Protein AF-A0A7X1P8T2-F1 (afdb_monomer_lite)

Secondary structure (DSSP, 8-state):
---------------------PPPP--------------------------------------------HHHHHHHHHH-TTS-HHHHHHHHHHHHHHHHHHHHHHTT-S---HHHHHHHHHHHHHHHHHHHTTT-HHHHHHHHHHHHHHHHHHTSHHHHHHHHT--

pLDDT: mean 70.3, std 20.18, range [38.72, 93.88]

Structure (mmCIF, N/CA/C/O backbone):
data_AF-A0A7X1P8T2-F1
#
_entry.id   AF-A0A7X1P8T2-F1
#
loop_
_atom_site.group_PDB
_atom_site.id
_atom_site.type_symbol
_atom_site.label_atom_id
_atom_site.label_alt_id
_atom_site.label_comp_id
_atom_site.label_asym_id
_atom_site.label_entity_id
_atom_site.label_seq_id
_atom_site.pdbx_PDB_ins_code
_atom_site.Cartn_x
_atom_site.Cartn_y
_atom_site.Cartn_z
_atom_site.occupancy
_atom_site.B_iso_or_equiv
_atom_site.auth_seq_id
_atom_site.auth_comp_id
_atom_site.auth_asym_id
_atom_site.auth_atom_id
_atom_site.pdbx_PDB_model_num
ATOM 1 N N . MET A 1 1 ? 40.266 60.695 23.985 1.00 43.91 1 MET A N 1
ATOM 2 C CA . MET A 1 1 ? 39.913 60.552 25.421 1.00 43.91 1 MET A CA 1
ATOM 3 C C . MET A 1 1 ? 38.408 60.784 25.542 1.00 43.91 1 MET A C 1
ATOM 5 O O . MET A 1 1 ? 37.928 61.641 24.822 1.00 43.91 1 MET A O 1
ATOM 9 N N . ALA A 1 2 ? 37.608 60.065 26.331 1.00 44.41 2 ALA A N 1
ATOM 10 C CA . ALA A 1 2 ? 37.895 58.975 27.268 1.00 44.41 2 ALA A CA 1
ATOM 11 C C . ALA A 1 2 ? 36.720 57.971 27.300 1.00 44.41 2 ALA A C 1
ATOM 13 O O . ALA A 1 2 ? 35.580 58.354 27.057 1.00 44.41 2 ALA A O 1
ATOM 14 N N . ARG A 1 3 ? 36.981 56.705 27.655 1.00 42.84 3 ARG A N 1
ATOM 15 C CA . ARG A 1 3 ? 35.943 55.751 28.083 1.00 42.84 3 ARG A CA 1
ATOM 16 C C . ARG A 1 3 ? 36.104 55.513 29.589 1.00 42.84 3 ARG A C 1
ATOM 18 O O . ARG A 1 3 ? 37.109 54.946 30.003 1.00 42.84 3 ARG A O 1
ATOM 25 N N . ARG A 1 4 ? 35.131 55.952 30.391 1.00 42.00 4 ARG A N 1
ATOM 26 C CA . ARG A 1 4 ? 34.869 55.465 31.760 1.00 42.00 4 ARG A CA 1
ATOM 27 C C . ARG A 1 4 ? 33.568 54.655 31.652 1.00 42.00 4 ARG A C 1
ATOM 29 O O . ARG A 1 4 ? 32.606 55.177 31.108 1.00 42.00 4 ARG A O 1
ATOM 36 N N . ALA A 1 5 ? 33.566 53.338 31.838 1.00 49.09 5 ALA A N 1
ATOM 37 C CA . ALA A 1 5 ? 33.773 52.596 33.085 1.00 49.09 5 ALA A CA 1
ATOM 38 C C . ALA A 1 5 ? 32.573 52.704 34.038 1.00 49.09 5 ALA A C 1
ATOM 40 O O . ALA A 1 5 ? 32.421 53.724 34.699 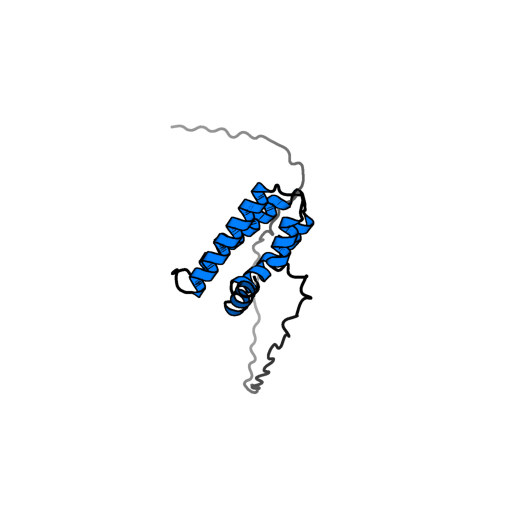1.00 49.09 5 ALA A O 1
ATOM 41 N N . THR A 1 6 ? 31.822 51.605 34.162 1.00 44.62 6 THR A N 1
ATOM 42 C CA . THR A 1 6 ? 31.216 51.137 35.420 1.00 44.62 6 THR A CA 1
ATOM 43 C C . THR A 1 6 ? 30.960 49.6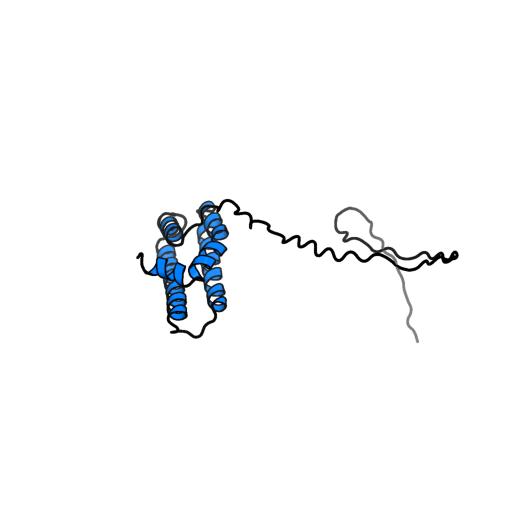30 35.339 1.00 44.62 6 THR A C 1
ATOM 45 O O . THR A 1 6 ? 30.472 49.108 34.341 1.00 44.62 6 THR A O 1
ATOM 48 N N . ASN A 1 7 ? 31.332 48.943 36.413 1.00 45.03 7 ASN A N 1
ATOM 49 C CA . ASN A 1 7 ? 30.998 47.561 36.741 1.00 45.03 7 ASN A CA 1
ATOM 50 C C . ASN A 1 7 ? 29.899 47.640 37.807 1.00 45.03 7 ASN A C 1
ATOM 52 O O . ASN A 1 7 ? 30.063 48.428 38.735 1.00 45.03 7 ASN A O 1
ATOM 56 N N . GLU A 1 8 ? 28.825 46.855 37.707 1.00 38.72 8 GLU A N 1
ATOM 57 C CA . GLU A 1 8 ? 27.910 46.668 38.837 1.00 38.72 8 GLU A CA 1
ATOM 58 C C . GLU A 1 8 ? 27.289 45.265 38.838 1.00 38.72 8 GLU A C 1
ATOM 60 O O . GLU A 1 8 ? 26.765 44.783 37.831 1.00 38.72 8 GLU A O 1
ATOM 65 N N . LYS A 1 9 ? 27.342 44.608 39.999 1.00 42.12 9 LYS A N 1
ATOM 66 C CA . LYS A 1 9 ? 26.796 43.264 40.229 1.00 42.12 9 LYS A CA 1
ATOM 67 C C . LYS A 1 9 ? 25.279 43.291 40.426 1.00 42.12 9 LYS A C 1
ATOM 69 O O . LYS A 1 9 ? 24.793 43.983 41.315 1.00 42.12 9 LYS A O 1
ATOM 74 N N . ARG A 1 10 ? 24.573 42.346 39.799 1.00 42.88 10 ARG A N 1
ATOM 75 C CA . ARG A 1 10 ? 23.487 41.558 40.430 1.00 42.88 10 ARG A CA 1
ATOM 76 C C . ARG A 1 10 ? 23.627 40.113 39.925 1.00 42.88 10 ARG A C 1
ATOM 78 O O . ARG A 1 10 ? 23.929 39.918 38.759 1.00 42.88 10 ARG A O 1
ATOM 85 N N . GLY A 1 11 ? 23.508 39.058 40.726 1.00 41.03 11 GLY A N 1
ATOM 86 C CA . GLY A 1 11 ? 22.845 38.960 42.026 1.00 41.03 11 GLY A CA 1
ATOM 87 C C . GLY A 1 11 ? 21.508 38.242 41.849 1.00 41.03 11 GLY A C 1
ATOM 88 O O . GLY A 1 11 ? 20.469 38.888 41.854 1.00 41.03 11 GLY A O 1
ATOM 89 N N . GLY A 1 12 ? 21.553 36.923 41.638 1.00 39.22 12 GLY A N 1
ATOM 90 C CA . GLY A 1 12 ? 20.388 36.063 41.411 1.00 39.22 12 GLY A CA 1
ATOM 91 C C . GLY A 1 12 ? 20.698 34.637 41.868 1.00 39.22 12 GLY A C 1
ATOM 92 O O . GLY A 1 12 ? 21.794 34.135 41.617 1.00 39.22 12 GLY A O 1
ATOM 93 N N . ALA A 1 13 ? 19.784 34.033 42.626 1.00 41.34 13 ALA A N 1
ATOM 94 C CA . ALA A 1 13 ? 20.064 32.836 43.416 1.00 41.34 13 ALA A CA 1
ATOM 95 C C . ALA A 1 13 ? 20.087 31.535 42.594 1.00 41.34 13 ALA A C 1
ATOM 97 O O . ALA A 1 13 ? 19.369 31.379 41.610 1.00 41.34 13 ALA A O 1
ATOM 98 N N . ARG A 1 14 ? 20.877 30.566 43.070 1.00 45.31 14 ARG A N 1
ATOM 99 C CA . ARG A 1 14 ? 20.819 29.167 42.635 1.00 45.31 14 ARG A CA 1
ATOM 100 C C . ARG A 1 14 ? 19.751 28.424 43.439 1.00 45.31 14 ARG A C 1
ATOM 102 O O . ARG A 1 14 ? 19.940 28.230 44.636 1.00 45.31 14 ARG A O 1
ATOM 109 N N . LEU A 1 15 ? 18.711 27.929 42.774 1.00 43.94 15 LEU A N 1
ATOM 110 C CA . LEU A 1 15 ? 17.942 26.770 43.230 1.00 43.94 15 LEU A CA 1
ATOM 111 C C . LEU A 1 15 ? 17.798 25.770 42.077 1.00 43.94 15 LEU A C 1
ATOM 113 O O . LEU A 1 15 ? 17.395 26.156 40.988 1.00 43.94 15 LEU A O 1
ATOM 117 N N . GLY A 1 16 ? 18.091 24.506 42.392 1.00 40.06 16 GLY A N 1
ATOM 118 C CA . GLY A 1 16 ? 17.472 23.293 41.841 1.00 40.06 16 GLY A CA 1
ATOM 119 C C . GLY A 1 16 ? 17.856 22.884 40.406 1.00 40.06 16 GLY A C 1
ATOM 120 O O . GLY A 1 16 ? 17.558 23.610 39.475 1.00 40.06 16 GLY A O 1
ATOM 121 N N . VAL A 1 17 ? 18.583 21.782 40.142 1.00 43.97 17 VAL A N 1
ATOM 122 C CA . VAL A 1 17 ? 18.172 20.358 40.316 1.00 43.97 17 VAL A CA 1
ATOM 123 C C . VAL A 1 17 ? 16.994 20.032 39.378 1.00 43.97 17 VAL A C 1
ATOM 125 O O . VAL A 1 17 ? 15.915 20.552 39.618 1.00 43.97 17 VAL A O 1
ATOM 128 N N . LEU A 1 18 ? 17.057 19.202 38.322 1.00 46.75 18 LEU A N 1
ATOM 129 C CA . LEU A 1 18 ? 18.102 18.431 37.592 1.00 46.75 18 LEU A CA 1
ATOM 130 C C . LEU A 1 18 ? 17.707 18.478 36.067 1.00 46.75 18 LEU A C 1
ATOM 132 O O . LEU A 1 18 ? 16.886 19.315 35.714 1.00 46.75 18 LEU A O 1
ATOM 136 N N . LEU A 1 19 ? 18.164 17.691 35.073 1.00 48.31 19 LEU A N 1
ATOM 137 C CA . LEU A 1 19 ? 19.132 16.582 34.964 1.00 48.31 19 LEU A CA 1
ATOM 138 C C . LEU A 1 19 ? 19.717 16.536 33.525 1.00 48.31 19 LEU A C 1
ATOM 140 O O . LEU A 1 19 ? 19.153 15.891 32.649 1.00 48.31 19 LEU A O 1
ATOM 144 N N . PHE A 1 20 ? 20.845 17.205 33.255 1.00 49.94 20 PHE A N 1
ATOM 145 C CA . PHE A 1 20 ? 21.555 17.110 31.964 1.00 49.94 20 PHE A CA 1
ATOM 146 C C . PHE A 1 20 ? 23.070 17.152 32.190 1.00 49.94 20 PHE A C 1
ATOM 148 O O . PHE A 1 20 ? 23.659 18.219 32.354 1.00 49.94 20 PHE A O 1
ATOM 155 N N . ALA A 1 21 ? 23.698 15.977 32.221 1.00 44.88 21 ALA A N 1
ATOM 156 C CA . ALA A 1 21 ? 25.146 15.828 32.327 1.00 44.88 21 ALA A CA 1
ATOM 157 C C . ALA A 1 21 ? 25.606 14.648 31.461 1.00 44.88 21 ALA A C 1
ATOM 159 O O . ALA A 1 21 ? 25.739 13.519 31.929 1.00 44.88 21 ALA A O 1
ATOM 160 N N . TRP A 1 22 ? 25.847 14.933 30.180 1.00 55.22 22 TRP A N 1
ATOM 161 C CA . TRP A 1 22 ? 26.776 14.127 29.390 1.00 55.22 22 TRP A CA 1
ATOM 162 C C . TRP A 1 22 ? 28.149 14.155 30.083 1.00 55.22 22 TRP A C 1
ATOM 164 O O . TRP A 1 22 ? 28.542 15.178 30.646 1.00 55.22 22 TRP A O 1
ATOM 174 N N . LEU A 1 23 ? 28.833 13.012 30.095 1.00 53.72 23 LEU A N 1
ATOM 175 C CA . LEU A 1 23 ? 29.975 12.738 30.969 1.00 53.72 23 LEU A CA 1
ATOM 176 C C . LEU A 1 23 ? 31.137 13.730 30.745 1.00 53.72 23 LEU A C 1
ATOM 178 O O . LEU A 1 23 ? 31.651 13.846 29.634 1.00 53.72 23 LEU A O 1
ATOM 182 N N . LEU A 1 24 ? 31.549 14.445 31.801 1.00 45.47 24 LEU A N 1
ATOM 183 C CA . LEU A 1 24 ? 32.619 15.447 31.723 1.00 45.47 24 LEU A CA 1
ATOM 184 C C . LEU A 1 24 ? 34.016 14.817 31.629 1.00 45.47 24 LEU A C 1
ATOM 186 O O . LEU A 1 24 ? 34.318 13.822 32.286 1.00 45.47 24 LEU A O 1
ATOM 190 N N . ALA A 1 25 ? 34.895 15.496 30.891 1.00 51.38 25 ALA A N 1
ATOM 191 C CA . ALA A 1 25 ? 36.338 15.307 30.964 1.00 51.38 25 ALA A CA 1
ATOM 192 C C . ALA A 1 25 ? 36.941 15.975 32.217 1.00 51.38 25 ALA A C 1
ATOM 194 O O . ALA A 1 25 ? 36.479 17.036 32.639 1.00 51.38 25 ALA A O 1
ATOM 195 N N . THR A 1 26 ? 38.045 15.414 32.724 1.00 52.19 26 THR A N 1
ATOM 196 C CA . THR A 1 26 ? 38.913 16.030 33.746 1.00 52.19 26 THR A CA 1
ATOM 197 C C . THR A 1 26 ? 40.382 15.882 33.327 1.00 52.19 26 THR A C 1
ATOM 199 O O . THR A 1 26 ? 40.808 14.754 33.078 1.00 52.19 26 THR A O 1
ATOM 202 N N . PRO A 1 27 ? 41.172 16.970 33.242 1.00 53.34 27 PRO A N 1
ATOM 203 C CA . PRO A 1 27 ? 42.588 16.903 32.881 1.00 53.34 27 PRO A CA 1
ATOM 204 C C . PRO A 1 27 ? 43.568 16.941 34.076 1.00 53.34 27 PRO A C 1
ATOM 206 O O . PRO A 1 27 ? 43.294 17.550 35.105 1.00 53.34 27 PRO A O 1
ATOM 209 N N . ALA A 1 28 ? 44.767 16.405 33.810 1.00 43.97 28 ALA A N 1
ATOM 210 C CA . ALA A 1 28 ? 46.084 16.746 34.375 1.00 43.97 28 ALA A CA 1
ATOM 211 C C . ALA A 1 28 ? 46.447 16.404 35.843 1.00 43.97 28 ALA A C 1
ATOM 213 O O . ALA A 1 28 ? 46.079 17.105 36.780 1.00 43.97 28 ALA A O 1
ATOM 214 N N . ALA A 1 29 ? 47.392 15.463 35.989 1.00 39.06 29 ALA A N 1
ATOM 215 C CA . ALA A 1 29 ? 48.590 15.605 36.832 1.00 39.06 29 ALA A CA 1
ATOM 216 C C . ALA A 1 29 ? 49.692 14.653 36.313 1.00 39.06 29 ALA A C 1
ATOM 218 O O . ALA A 1 29 ? 49.400 13.506 35.987 1.00 39.06 29 ALA A O 1
ATOM 219 N N . ALA A 1 30 ? 50.938 15.123 36.202 1.00 49.78 30 ALA A N 1
ATOM 220 C CA . ALA A 1 30 ? 52.062 14.346 35.666 1.00 49.78 30 ALA A CA 1
ATOM 221 C C . ALA A 1 30 ? 52.977 13.812 36.782 1.00 49.78 30 ALA A C 1
ATOM 223 O O . ALA A 1 30 ? 53.271 14.547 37.723 1.00 49.78 30 ALA A O 1
ATOM 224 N N . ALA A 1 31 ? 53.466 12.574 36.635 1.00 41.34 31 ALA A N 1
ATOM 225 C CA . ALA A 1 31 ? 54.586 12.025 37.404 1.00 41.34 31 ALA A CA 1
ATOM 226 C C . ALA A 1 31 ? 55.216 10.803 36.695 1.00 41.34 31 ALA A C 1
ATOM 228 O O . ALA A 1 31 ? 54.779 9.669 36.867 1.00 41.34 31 ALA A O 1
ATOM 229 N N . GLU A 1 32 ? 56.272 11.048 35.925 1.00 44.53 32 GLU A N 1
ATOM 230 C CA . GLU A 1 32 ? 57.384 10.103 35.713 1.00 44.53 32 GLU A CA 1
ATOM 231 C C . GLU A 1 32 ? 58.501 10.474 36.725 1.00 44.53 32 GLU A C 1
ATOM 233 O O . GLU A 1 32 ? 58.478 11.624 37.183 1.00 44.53 32 GLU A O 1
ATOM 238 N N . PRO A 1 33 ? 59.479 9.605 37.097 1.00 51.53 33 PRO A N 1
ATOM 239 C CA . PRO A 1 33 ? 60.088 8.591 36.220 1.00 51.53 33 PRO A CA 1
ATOM 240 C C . PRO A 1 33 ? 60.564 7.262 36.869 1.00 51.53 33 PRO A C 1
ATOM 242 O O . PRO A 1 33 ? 60.533 7.065 38.080 1.00 51.53 33 PRO A O 1
ATOM 245 N N . THR A 1 34 ? 61.202 6.435 36.027 1.00 41.41 34 THR A N 1
ATOM 246 C CA . THR A 1 34 ? 62.213 5.399 36.362 1.00 41.41 34 THR A CA 1
ATOM 247 C C . THR A 1 34 ? 61.709 4.010 36.774 1.00 41.41 34 THR A C 1
ATOM 249 O O . THR A 1 34 ? 61.424 3.762 37.939 1.00 41.41 34 THR A O 1
ATOM 252 N N . ALA A 1 35 ? 61.782 3.050 35.842 1.00 45.03 35 ALA A N 1
ATOM 253 C CA . ALA A 1 35 ? 62.771 1.958 35.903 1.00 45.03 35 ALA A CA 1
ATOM 254 C C . ALA A 1 35 ? 62.629 0.996 34.705 1.00 45.03 35 ALA A C 1
ATOM 256 O O . ALA A 1 35 ? 61.684 0.218 34.628 1.00 45.03 35 ALA A O 1
ATOM 257 N N . MET A 1 36 ? 63.622 0.983 33.811 1.00 50.91 36 MET A N 1
ATOM 258 C CA . MET A 1 36 ? 63.967 -0.240 33.073 1.00 50.91 36 MET A CA 1
ATOM 259 C C . MET A 1 36 ? 64.955 -1.035 33.939 1.00 50.91 36 MET A C 1
ATOM 261 O O . MET A 1 36 ? 65.778 -0.432 34.630 1.00 50.91 36 MET A O 1
ATOM 265 N N . PRO A 1 37 ? 64.922 -2.372 33.880 1.00 50.34 37 PRO A N 1
ATOM 266 C CA . PRO A 1 37 ? 65.948 -3.007 33.058 1.00 50.34 37 PRO A CA 1
ATOM 267 C C . PRO A 1 37 ? 65.385 -4.053 32.090 1.00 50.34 37 PRO A C 1
ATOM 269 O O . PRO A 1 37 ? 64.313 -4.620 32.279 1.00 50.34 37 PRO A O 1
ATOM 272 N N . ALA A 1 38 ? 66.136 -4.288 31.017 1.00 50.97 38 ALA A N 1
ATOM 273 C CA . ALA A 1 38 ? 65.786 -5.239 29.974 1.00 50.97 38 ALA A CA 1
ATOM 274 C C . ALA A 1 38 ? 66.067 -6.691 30.385 1.00 50.97 38 ALA A C 1
ATOM 276 O O . ALA A 1 38 ? 67.086 -6.952 31.016 1.00 50.97 38 ALA A O 1
ATOM 277 N N . THR A 1 39 ? 65.258 -7.617 29.864 1.00 42.47 39 THR A N 1
ATOM 278 C CA . THR A 1 39 ? 65.689 -8.977 29.501 1.00 42.47 39 THR A CA 1
ATOM 279 C C . THR A 1 39 ? 64.893 -9.424 28.275 1.00 42.47 39 THR A C 1
ATOM 281 O O . THR A 1 39 ? 63.690 -9.653 28.364 1.00 42.47 39 THR A O 1
ATOM 284 N N . LYS A 1 40 ? 65.566 -9.570 27.127 1.00 49.72 40 LYS A N 1
ATOM 285 C CA . LYS A 1 40 ? 65.129 -10.516 26.088 1.00 49.72 40 LYS A CA 1
ATOM 286 C C . LYS A 1 40 ? 65.609 -11.909 26.506 1.00 49.72 40 LYS A C 1
ATOM 288 O O . LYS A 1 40 ? 66.702 -12.019 27.061 1.00 49.72 40 LYS A O 1
ATOM 293 N N . PRO A 1 41 ? 64.864 -12.961 26.160 1.00 49.50 41 PRO A N 1
ATOM 294 C CA . PRO A 1 41 ? 65.485 -13.926 25.264 1.00 49.50 41 PRO A CA 1
ATOM 295 C C . PRO A 1 41 ? 64.612 -14.240 24.048 1.00 49.50 41 PRO A C 1
ATOM 297 O O . PRO A 1 41 ? 63.475 -13.794 23.918 1.00 49.50 41 PRO A O 1
ATOM 300 N N . ASP A 1 42 ? 65.241 -14.949 23.124 1.00 45.22 42 ASP A N 1
ATOM 301 C CA . ASP A 1 42 ? 64.827 -15.146 21.745 1.00 45.22 42 ASP A CA 1
ATOM 302 C C . ASP A 1 42 ? 64.053 -16.468 21.568 1.00 45.22 42 ASP A C 1
ATOM 304 O O . ASP A 1 42 ? 64.465 -17.487 22.115 1.00 45.22 42 ASP A O 1
ATOM 308 N N . VAL A 1 43 ? 63.024 -16.432 20.710 1.00 49.53 43 VAL A N 1
ATOM 309 C CA . VAL A 1 43 ? 62.625 -17.516 19.782 1.00 49.53 43 VAL A CA 1
ATOM 310 C C . VAL A 1 43 ? 61.972 -18.820 20.314 1.00 49.53 43 VAL A C 1
ATOM 312 O O . VAL A 1 43 ? 62.270 -19.331 21.385 1.00 49.53 43 VAL A O 1
ATOM 315 N N . LEU A 1 44 ? 61.094 -19.372 19.448 1.00 46.91 44 LEU A N 1
ATOM 316 C CA . LEU A 1 44 ? 60.234 -20.572 19.573 1.00 46.91 44 LEU A CA 1
ATOM 317 C C . LEU A 1 44 ? 59.050 -20.388 20.555 1.00 46.91 44 LEU A C 1
ATOM 319 O O . LEU A 1 44 ? 59.241 -20.104 21.726 1.00 46.91 44 LEU A O 1
ATOM 323 N N . VAL A 1 45 ? 57.779 -20.536 20.163 1.00 49.62 45 VAL A N 1
ATOM 324 C CA . VAL A 1 45 ? 57.176 -21.272 19.032 1.00 49.62 45 VAL A CA 1
ATOM 325 C C . VAL A 1 45 ? 56.062 -20.430 18.388 1.00 49.62 45 VAL A C 1
ATOM 327 O O . VAL A 1 45 ? 55.328 -19.746 19.094 1.00 49.62 45 VAL A O 1
ATOM 330 N N . VAL A 1 46 ? 55.887 -20.531 17.065 1.00 53.41 46 VAL A N 1
ATOM 331 C CA . VAL A 1 46 ? 54.625 -20.172 16.389 1.00 53.41 46 VAL A CA 1
ATOM 332 C C . VAL A 1 46 ? 53.868 -21.467 16.096 1.00 53.41 46 VAL A C 1
ATOM 334 O O . VAL A 1 46 ? 54.275 -22.197 15.191 1.00 53.41 46 VAL A O 1
ATOM 337 N N . PRO A 1 47 ? 52.786 -21.785 16.823 1.00 49.50 47 PRO A N 1
ATOM 338 C CA . PRO A 1 47 ? 51.790 -22.716 16.329 1.00 49.50 47 PRO A CA 1
ATOM 339 C C . PRO A 1 47 ? 50.976 -22.000 15.243 1.00 49.50 47 PRO A C 1
ATOM 341 O O . PRO A 1 47 ? 50.251 -21.048 15.534 1.00 49.50 47 PRO A O 1
ATOM 344 N N . ASP A 1 48 ? 51.087 -22.456 13.991 1.00 51.28 48 ASP A N 1
ATOM 345 C CA . ASP A 1 48 ? 49.968 -22.328 13.051 1.00 51.28 48 ASP A CA 1
ATOM 346 C C . ASP A 1 48 ? 48.854 -23.199 13.637 1.00 51.28 48 ASP A C 1
ATOM 348 O O . ASP A 1 48 ? 48.838 -24.416 13.465 1.00 51.28 48 ASP A O 1
ATOM 352 N N . GLU A 1 49 ? 47.966 -22.576 14.407 1.00 46.00 49 GLU A N 1
ATOM 353 C CA . GLU A 1 49 ? 46.625 -23.102 14.574 1.00 46.00 49 GLU A CA 1
ATOM 354 C C . GLU A 1 49 ? 45.673 -22.147 13.867 1.00 46.00 49 GLU A C 1
ATOM 356 O O . GLU A 1 49 ? 45.129 -21.200 14.440 1.00 46.00 49 GLU A O 1
ATOM 361 N N . ARG A 1 50 ? 45.444 -22.435 12.583 1.00 53.31 50 ARG A N 1
ATOM 362 C CA . ARG A 1 50 ? 44.186 -22.103 11.910 1.00 53.31 50 ARG A CA 1
ATOM 363 C C . ARG A 1 50 ? 43.044 -22.840 12.604 1.00 53.31 50 ARG A C 1
ATOM 365 O O . ARG A 1 50 ? 42.453 -23.763 12.043 1.00 53.31 50 ARG A O 1
ATOM 372 N N . SER A 1 51 ? 42.722 -22.414 13.822 1.00 46.81 51 SER A N 1
ATOM 373 C CA . SER A 1 51 ? 41.488 -22.781 14.496 1.00 46.81 51 SER A CA 1
ATOM 374 C C . SER A 1 51 ? 40.372 -22.053 13.758 1.00 46.81 51 SER A C 1
ATOM 376 O O . SER A 1 51 ? 39.981 -20.929 14.076 1.00 46.81 51 SER A O 1
ATOM 378 N N . SER A 1 52 ? 39.943 -22.688 12.668 1.00 53.44 52 SER A N 1
ATOM 379 C CA . SER A 1 52 ? 38.804 -22.300 11.856 1.00 53.44 52 SER A CA 1
ATOM 380 C C . SER A 1 52 ? 37.547 -22.505 12.689 1.00 53.44 52 SER A C 1
ATOM 382 O O . SER A 1 52 ? 36.800 -23.462 12.488 1.00 53.44 52 SER A O 1
ATOM 384 N N . ILE A 1 53 ? 37.308 -21.594 13.635 1.00 47.91 53 ILE A N 1
ATOM 385 C CA . ILE A 1 53 ? 35.998 -21.427 14.254 1.00 47.91 53 ILE A CA 1
ATOM 386 C C . ILE A 1 53 ? 35.130 -20.709 13.224 1.00 47.91 53 ILE A C 1
ATOM 388 O O . ILE A 1 53 ? 34.827 -19.519 13.320 1.00 47.91 53 ILE A O 1
ATOM 392 N N . GLU A 1 54 ? 34.776 -21.478 12.196 1.00 52.56 54 GLU A N 1
ATOM 393 C CA . GLU A 1 54 ? 33.626 -21.237 11.350 1.00 52.56 54 GLU A CA 1
ATOM 394 C C . GLU A 1 54 ? 32.460 -20.935 12.287 1.00 52.56 54 GLU A C 1
ATOM 396 O O . GLU A 1 54 ? 31.978 -21.811 13.008 1.00 52.56 54 GLU A O 1
ATOM 401 N N . SER A 1 55 ? 32.066 -19.661 12.337 1.00 48.03 55 SER A N 1
ATOM 402 C CA . SER A 1 55 ? 30.971 -19.197 13.181 1.00 48.03 55 SER A CA 1
ATOM 403 C C . SER A 1 55 ? 29.654 -19.609 12.530 1.00 48.03 55 SER A C 1
ATOM 405 O O . SER A 1 55 ? 28.878 -18.794 12.033 1.00 48.03 55 SER A O 1
ATOM 407 N N . ASN A 1 56 ? 29.429 -20.922 12.522 1.00 52.84 56 ASN A N 1
ATOM 408 C CA . ASN A 1 56 ? 28.151 -21.554 12.283 1.00 52.84 56 ASN A CA 1
ATOM 409 C C . ASN A 1 56 ? 27.238 -21.205 13.462 1.00 52.84 56 ASN A C 1
ATOM 411 O O . ASN A 1 56 ? 27.025 -21.997 14.377 1.00 52.84 56 ASN A O 1
ATOM 415 N N . LEU A 1 57 ? 26.743 -19.973 13.444 1.00 49.69 57 LEU A N 1
ATOM 416 C CA . LEU A 1 57 ? 25.505 -19.605 14.094 1.00 49.69 57 LEU A CA 1
ATOM 417 C C . LEU A 1 57 ? 24.396 -19.962 13.102 1.00 49.69 57 LEU A C 1
ATOM 419 O O . LEU A 1 57 ? 24.254 -19.265 12.090 1.00 49.69 57 LEU A O 1
ATOM 423 N N . PRO A 1 58 ? 23.592 -21.012 13.363 1.00 47.41 58 PRO A N 1
ATOM 424 C CA . PRO A 1 58 ? 22.306 -21.148 12.708 1.00 47.41 58 PRO A CA 1
ATOM 425 C C . PRO A 1 58 ? 21.578 -19.824 12.900 1.00 47.41 58 PRO A C 1
ATOM 427 O O . PRO A 1 58 ? 21.398 -19.372 14.031 1.00 47.41 58 PRO A O 1
ATOM 430 N N . LYS A 1 59 ? 21.229 -19.168 11.792 1.00 51.62 59 LYS A N 1
ATOM 431 C CA . LYS A 1 59 ? 20.533 -17.885 11.816 1.00 51.62 59 LYS A CA 1
ATOM 432 C C . LYS A 1 59 ? 19.211 -18.120 12.532 1.00 51.62 59 LYS A C 1
ATOM 434 O O . LYS A 1 59 ? 18.333 -18.765 11.967 1.00 51.62 59 LYS A O 1
ATOM 439 N N . GLU A 1 60 ? 19.139 -17.696 13.793 1.00 44.59 60 GLU A N 1
ATOM 440 C CA . GLU A 1 60 ? 18.072 -18.095 14.702 1.00 44.59 60 GLU A CA 1
ATOM 441 C C . GLU A 1 60 ? 16.731 -17.719 14.080 1.00 44.59 60 GLU A C 1
ATOM 443 O O . GLU A 1 60 ? 16.411 -16.537 13.908 1.00 44.59 60 GLU A O 1
ATOM 448 N N . SER A 1 61 ? 15.975 -18.745 13.686 1.00 51.59 61 SER A N 1
ATOM 449 C CA . SER A 1 61 ? 14.640 -18.601 13.126 1.00 51.59 61 SER A CA 1
ATOM 450 C C . SER A 1 61 ? 13.705 -18.197 14.254 1.00 51.59 61 SER A C 1
ATOM 452 O O . SER A 1 61 ? 12.936 -19.013 14.763 1.00 51.59 61 SER A O 1
ATOM 454 N N . THR A 1 62 ? 13.807 -16.922 14.646 1.00 45.47 62 THR A N 1
ATOM 455 C CA . THR A 1 62 ? 12.827 -16.208 15.466 1.00 45.47 62 THR A CA 1
ATOM 456 C C . THR A 1 62 ? 11.454 -16.672 15.000 1.00 45.47 62 THR A C 1
ATOM 458 O O . THR A 1 62 ? 11.197 -16.570 13.794 1.00 45.47 62 THR A O 1
ATOM 461 N N . PRO A 1 63 ? 10.591 -17.209 15.885 1.00 43.91 63 PRO A N 1
ATOM 462 C CA . PRO A 1 63 ? 9.304 -17.736 15.465 1.00 43.91 63 PRO A CA 1
ATOM 463 C C . PRO A 1 63 ? 8.587 -16.642 14.690 1.00 43.91 63 PRO A C 1
ATOM 465 O O . PRO A 1 63 ? 8.356 -15.552 15.223 1.00 43.91 63 PRO A O 1
ATOM 468 N N . ALA A 1 64 ? 8.328 -16.910 13.409 1.00 50.78 64 ALA A N 1
ATOM 469 C CA . ALA A 1 64 ? 7.757 -15.925 12.517 1.00 50.78 64 ALA A CA 1
ATOM 470 C C . ALA A 1 64 ? 6.422 -15.486 13.118 1.00 50.78 64 ALA A C 1
ATOM 472 O O . ALA A 1 64 ? 5.456 -16.253 13.133 1.00 50.78 64 ALA A O 1
ATOM 473 N N . ARG A 1 65 ? 6.378 -14.249 13.639 1.00 45.47 65 ARG A N 1
ATOM 474 C CA . ARG A 1 65 ? 5.106 -13.571 13.900 1.00 45.47 65 ARG A CA 1
ATOM 475 C C . ARG A 1 65 ? 4.294 -13.722 12.617 1.00 45.47 65 ARG A C 1
ATOM 477 O O . ARG A 1 65 ? 4.892 -13.508 11.564 1.00 45.47 65 ARG A O 1
ATOM 484 N N . PRO A 1 66 ? 3.018 -14.143 12.686 1.00 52.44 66 PRO A N 1
ATOM 485 C CA . PRO A 1 66 ? 2.246 -14.492 11.502 1.00 52.44 66 PRO A CA 1
ATOM 486 C C . PRO A 1 66 ? 2.283 -13.315 10.535 1.00 52.44 66 PRO A C 1
ATOM 488 O O . PRO A 1 66 ? 1.657 -12.283 10.780 1.00 52.44 66 PRO A O 1
ATOM 491 N N . THR A 1 67 ? 3.102 -13.457 9.493 1.00 55.00 67 THR A N 1
ATOM 492 C CA . THR A 1 67 ? 3.360 -12.389 8.540 1.00 55.00 67 THR A CA 1
ATOM 493 C C . THR A 1 67 ? 2.046 -12.098 7.856 1.00 55.00 67 THR A C 1
ATOM 495 O O . THR A 1 67 ? 1.460 -12.994 7.245 1.00 55.00 67 THR A O 1
ATOM 498 N N . LEU A 1 68 ? 1.56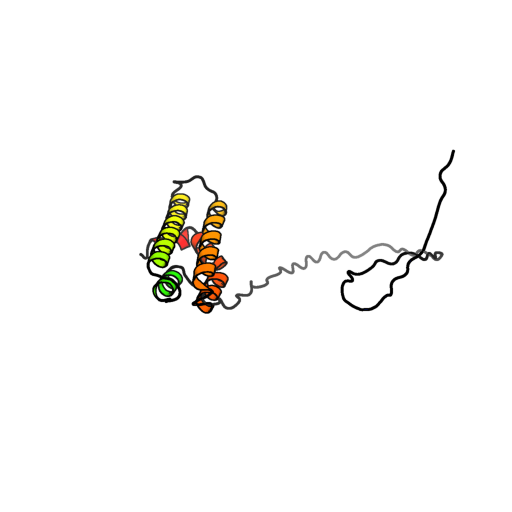9 -10.863 7.982 1.00 62.47 68 LEU A N 1
ATOM 499 C CA . LEU A 1 68 ? 0.343 -10.449 7.329 1.00 62.47 68 LEU A CA 1
ATOM 500 C C . LEU A 1 68 ? 0.616 -10.388 5.822 1.00 62.47 68 LEU A C 1
ATOM 502 O O . LEU A 1 68 ? 1.146 -9.401 5.320 1.00 62.47 68 LEU A O 1
ATOM 506 N N . ASP A 1 69 ? 0.300 -11.474 5.121 1.00 70.62 69 ASP A N 1
ATOM 507 C CA . ASP A 1 69 ? 0.382 -11.535 3.665 1.00 70.62 69 ASP A CA 1
ATOM 508 C C . ASP A 1 69 ? -0.547 -10.491 3.020 1.00 70.62 69 ASP A C 1
ATOM 510 O O . ASP A 1 69 ? -1.557 -10.094 3.610 1.00 70.62 69 ASP A O 1
ATOM 514 N N . LEU A 1 70 ? -0.227 -10.063 1.797 1.00 72.56 70 LEU A N 1
ATOM 515 C CA . LEU A 1 70 ? -0.960 -9.023 1.079 1.00 72.56 70 LEU A CA 1
ATOM 516 C C . LEU A 1 70 ? -2.455 -9.355 0.892 1.00 72.56 70 LEU A C 1
ATOM 518 O O . LEU A 1 70 ? -3.292 -8.460 1.011 1.00 72.56 70 LEU A O 1
ATOM 522 N N . ALA A 1 71 ? -2.817 -10.626 0.691 1.00 73.19 71 ALA A N 1
ATOM 523 C CA . ALA A 1 71 ? -4.218 -11.048 0.597 1.00 73.19 71 ALA A CA 1
ATOM 524 C C . ALA A 1 71 ? -4.942 -10.966 1.955 1.00 73.19 71 ALA A C 1
ATOM 526 O O . ALA A 1 71 ? -6.106 -10.568 2.036 1.00 73.19 71 ALA A O 1
ATOM 527 N N . THR A 1 72 ? -4.241 -11.281 3.050 1.00 76.50 72 THR A N 1
ATOM 528 C CA . THR A 1 72 ? -4.790 -11.172 4.415 1.00 76.50 72 THR A CA 1
ATOM 529 C C . THR A 1 72 ? -4.907 -9.707 4.843 1.00 76.50 72 THR A C 1
ATOM 531 O O . THR A 1 72 ? -5.893 -9.319 5.469 1.00 76.50 72 THR A O 1
ATOM 534 N N . LEU A 1 73 ? -3.937 -8.874 4.459 1.00 74.50 73 LEU A N 1
ATOM 535 C CA . LEU A 1 73 ? -3.981 -7.420 4.584 1.00 74.50 73 LEU A CA 1
ATOM 536 C C . LEU A 1 73 ? -5.224 -6.857 3.882 1.00 74.50 73 LEU A C 1
ATOM 538 O O . LEU A 1 73 ? -5.998 -6.139 4.513 1.00 74.50 73 LEU A O 1
ATOM 542 N N . GLU A 1 74 ? -5.450 -7.210 2.612 1.00 79.62 74 GLU A N 1
ATOM 543 C CA . GLU A 1 74 ? -6.621 -6.752 1.857 1.00 79.62 74 GLU A CA 1
ATOM 544 C C . GLU A 1 74 ? -7.931 -7.195 2.526 1.00 79.62 74 GLU A C 1
ATOM 546 O O . GLU A 1 74 ? -8.844 -6.382 2.679 1.00 79.62 74 GLU A O 1
ATOM 551 N N . GLN A 1 75 ? -8.024 -8.447 2.985 1.00 82.81 75 GLN A N 1
ATOM 552 C CA . GLN A 1 75 ? -9.220 -8.945 3.667 1.00 82.81 75 GLN A CA 1
ATOM 553 C C . GLN A 1 75 ? -9.496 -8.190 4.976 1.00 82.81 75 GLN A C 1
ATOM 555 O O . GLN A 1 75 ? -10.613 -7.713 5.180 1.00 82.81 75 GLN A O 1
ATOM 560 N N . ARG A 1 76 ? -8.486 -7.976 5.830 1.00 79.88 76 ARG A N 1
ATOM 561 C CA . ARG A 1 76 ? -8.670 -7.208 7.076 1.00 79.88 76 ARG A CA 1
ATOM 562 C C . ARG A 1 76 ? -8.990 -5.732 6.812 1.00 79.88 76 ARG A C 1
ATOM 564 O O . ARG A 1 76 ? -9.784 -5.147 7.544 1.00 79.88 76 ARG A O 1
ATOM 571 N N . LEU A 1 77 ? -8.459 -5.139 5.740 1.00 80.88 77 LEU A N 1
ATOM 572 C CA . LEU A 1 77 ? -8.826 -3.788 5.289 1.00 80.88 77 LEU A CA 1
ATOM 573 C C . LEU A 1 77 ? -10.252 -3.715 4.711 1.00 80.88 77 LEU A C 1
ATOM 575 O O . LEU A 1 77 ? -10.910 -2.680 4.839 1.00 80.88 77 LEU A O 1
ATOM 579 N N . LYS A 1 78 ? -10.766 -4.792 4.103 1.00 80.69 78 LYS A N 1
ATOM 580 C CA . LYS A 1 78 ? -12.176 -4.906 3.689 1.00 80.69 78 LYS A CA 1
ATOM 581 C C . LYS A 1 78 ? -13.102 -5.029 4.896 1.00 80.69 78 LYS A C 1
ATOM 583 O O . LYS A 1 78 ? -14.126 -4.346 4.928 1.00 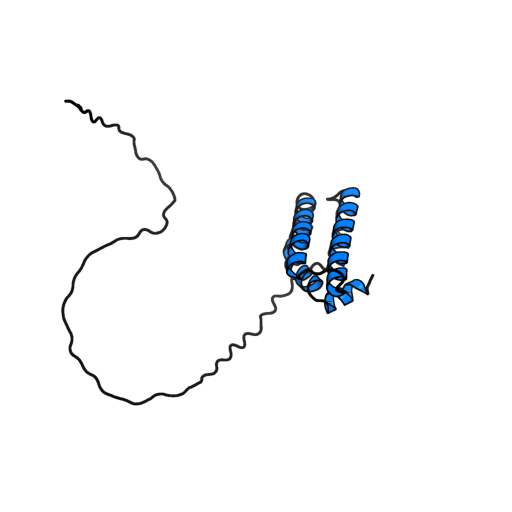80.69 78 LYS A O 1
ATOM 588 N N . GLU A 1 79 ? -12.734 -5.833 5.888 1.00 83.44 79 GLU A N 1
ATOM 589 C CA . GLU A 1 79 ? -13.537 -6.104 7.088 1.00 83.44 79 GLU A CA 1
ATOM 590 C C . GLU A 1 79 ? -13.538 -4.951 8.102 1.00 83.44 79 GLU A C 1
ATOM 592 O O . GLU A 1 79 ? -14.574 -4.682 8.710 1.00 83.44 79 GLU A O 1
ATOM 597 N N . THR A 1 80 ? -12.424 -4.229 8.272 1.00 79.31 80 THR A N 1
ATOM 598 C CA . THR A 1 80 ? -12.322 -3.190 9.310 1.00 79.31 80 THR A CA 1
ATOM 599 C C . THR A 1 80 ? -13.318 -2.047 9.085 1.00 79.31 80 THR A C 1
ATOM 601 O O . THR A 1 80 ? -13.439 -1.494 7.987 1.00 79.31 80 THR A O 1
ATOM 604 N N . ALA A 1 81 ? -14.048 -1.668 10.134 1.00 81.94 81 ALA A N 1
ATOM 605 C CA . ALA A 1 81 ? -14.984 -0.542 10.108 1.00 81.94 81 ALA A CA 1
ATOM 606 C C . ALA A 1 81 ? -14.291 0.821 10.320 1.00 81.94 81 ALA A C 1
ATOM 608 O O . ALA A 1 81 ? -14.934 1.856 10.165 1.00 81.94 81 ALA A O 1
ATOM 609 N N . ALA A 1 82 ? -12.987 0.827 10.634 1.00 80.94 82 ALA A N 1
ATOM 610 C CA . ALA A 1 82 ? -12.198 2.030 10.912 1.00 80.94 82 ALA A CA 1
ATOM 611 C C . ALA A 1 82 ? -12.133 3.022 9.733 1.00 80.94 82 ALA A C 1
ATOM 613 O O . ALA A 1 82 ? -11.974 4.222 9.939 1.00 80.94 82 ALA A O 1
ATOM 614 N N . ILE A 1 83 ? -12.271 2.531 8.495 1.00 81.75 83 ILE A N 1
ATOM 615 C CA . ILE A 1 83 ? -12.176 3.332 7.268 1.00 81.75 83 ILE A CA 1
ATOM 616 C C . ILE A 1 83 ? -13.437 3.214 6.404 1.00 81.75 83 ILE A C 1
ATOM 618 O O . ILE A 1 83 ? -13.970 2.129 6.175 1.00 81.75 83 ILE A O 1
ATOM 622 N N . GLY A 1 84 ? -13.900 4.349 5.873 1.00 83.31 84 GLY A N 1
ATOM 623 C CA . GLY A 1 84 ? -15.053 4.406 4.971 1.00 83.31 84 GLY A CA 1
ATOM 624 C C . GLY A 1 84 ? -14.793 3.758 3.604 1.00 83.31 84 GLY A C 1
ATOM 625 O O . GLY A 1 84 ? -13.654 3.647 3.149 1.00 83.31 84 GLY A O 1
ATOM 626 N N . VAL A 1 85 ? -15.863 3.369 2.903 1.00 80.50 85 VAL A N 1
ATOM 627 C CA . VAL A 1 85 ? -15.784 2.658 1.608 1.00 80.50 85 VAL A CA 1
ATOM 628 C C . VAL A 1 85 ? -14.999 3.408 0.521 1.00 80.50 85 VAL A C 1
ATOM 630 O O . VAL A 1 85 ? -14.250 2.780 -0.222 1.00 80.50 85 VAL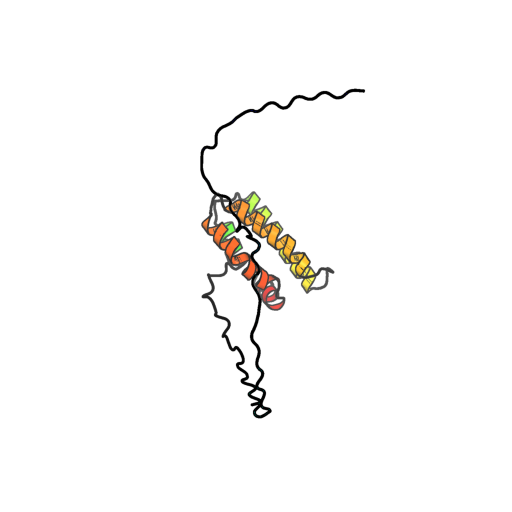 A O 1
ATOM 633 N N . PHE A 1 86 ? -15.078 4.743 0.468 1.00 75.50 86 PHE A N 1
ATOM 634 C CA . PHE A 1 86 ? -14.274 5.555 -0.459 1.00 75.50 86 PHE A CA 1
ATOM 635 C C . PHE A 1 86 ? -12.767 5.484 -0.157 1.00 75.50 86 PHE A C 1
ATOM 637 O O . PHE A 1 86 ? -11.946 5.433 -1.075 1.00 75.50 86 PHE A O 1
ATOM 644 N N . THR A 1 87 ? -12.394 5.420 1.123 1.00 83.69 87 THR A N 1
ATOM 645 C CA . THR A 1 87 ? -11.006 5.231 1.562 1.00 83.69 87 THR A CA 1
ATOM 646 C C . THR A 1 87 ? -10.501 3.837 1.194 1.00 83.69 87 THR A C 1
ATOM 648 O O . THR A 1 87 ? -9.389 3.724 0.687 1.00 83.69 87 THR A O 1
ATOM 651 N N . LYS A 1 88 ? -11.329 2.793 1.359 1.00 86.31 88 LYS A N 1
ATOM 652 C CA . LYS A 1 88 ? -11.010 1.415 0.934 1.00 86.31 88 LYS A CA 1
ATOM 653 C C . LYS A 1 88 ? -10.770 1.320 -0.577 1.00 86.31 88 LYS A C 1
ATOM 655 O O . LYS A 1 88 ? -9.762 0.761 -0.993 1.00 86.31 88 LYS A O 1
ATOM 660 N N . LEU A 1 89 ? -11.641 1.929 -1.387 1.00 85.38 89 LEU A N 1
ATOM 661 C CA . LEU A 1 89 ? -11.477 2.035 -2.847 1.00 85.38 89 LEU A CA 1
ATOM 662 C C . LEU A 1 89 ? -10.190 2.774 -3.237 1.00 85.38 89 LEU A C 1
ATOM 664 O O . LEU A 1 89 ? -9.440 2.305 -4.086 1.00 85.38 89 LEU A O 1
ATOM 668 N N . THR A 1 90 ? -9.905 3.899 -2.578 1.00 85.69 90 THR A N 1
ATOM 669 C CA . THR A 1 90 ? -8.674 4.669 -2.818 1.00 85.69 90 THR A CA 1
ATOM 670 C C . THR A 1 90 ? -7.438 3.839 -2.484 1.00 85.69 90 THR A C 1
ATOM 672 O O . THR A 1 90 ? -6.483 3.823 -3.253 1.00 85.69 90 THR A O 1
ATOM 675 N N . LEU A 1 91 ? -7.455 3.136 -1.349 1.00 87.06 91 LEU A N 1
ATOM 676 C CA . LEU A 1 91 ? -6.345 2.303 -0.906 1.00 87.06 91 LEU A CA 1
ATOM 677 C C . LEU A 1 91 ? -6.118 1.111 -1.842 1.00 87.06 91 LEU A C 1
ATOM 679 O O . LEU A 1 91 ? -4.973 0.861 -2.203 1.00 87.06 91 LEU A O 1
ATOM 683 N N . LYS A 1 92 ? -7.186 0.437 -2.295 1.00 86.12 92 LYS A N 1
ATOM 684 C CA . LYS A 1 92 ? -7.085 -0.626 -3.305 1.00 86.12 92 LYS A CA 1
ATOM 685 C C . LYS A 1 92 ? -6.403 -0.120 -4.577 1.00 86.12 92 LYS A C 1
ATOM 687 O O . LYS A 1 92 ? -5.400 -0.702 -4.968 1.00 86.12 92 LYS A O 1
ATOM 692 N N . ASN A 1 93 ? -6.872 0.989 -5.153 1.00 91.06 93 ASN A N 1
ATOM 693 C CA . ASN A 1 93 ? -6.265 1.544 -6.367 1.00 91.06 93 ASN A CA 1
ATOM 694 C C . ASN A 1 93 ? -4.768 1.845 -6.174 1.00 91.06 93 ASN A C 1
ATOM 696 O O . ASN A 1 93 ? -3.974 1.572 -7.061 1.00 91.06 93 ASN A O 1
ATOM 700 N N . GLN A 1 94 ? -4.362 2.349 -5.002 1.00 89.44 94 GLN A N 1
ATOM 701 C CA . GLN A 1 94 ? -2.948 2.612 -4.712 1.00 89.44 94 GLN A CA 1
ATOM 702 C C . GLN A 1 94 ? -2.101 1.342 -4.513 1.00 89.44 94 GLN A C 1
ATOM 704 O O . GLN A 1 94 ? -0.898 1.379 -4.775 1.00 89.44 94 GLN A O 1
ATOM 709 N N . VAL A 1 95 ? -2.695 0.242 -4.038 1.00 89.50 95 VAL A N 1
ATOM 710 C CA . VAL A 1 95 ? -2.042 -1.079 -3.995 1.00 89.50 95 VAL A CA 1
ATOM 711 C C . VAL A 1 95 ? -1.909 -1.635 -5.412 1.00 89.50 95 VAL A C 1
ATOM 713 O O . VAL A 1 95 ? -0.814 -2.047 -5.788 1.00 89.50 95 VAL A O 1
ATOM 716 N N . ASP A 1 96 ? -2.973 -1.584 -6.214 1.00 89.31 96 ASP A N 1
ATOM 717 C CA . ASP A 1 96 ? -2.966 -2.040 -7.608 1.00 89.31 96 ASP A CA 1
ATOM 718 C C . ASP A 1 96 ? -1.927 -1.245 -8.439 1.00 89.31 96 ASP A C 1
ATOM 720 O O . ASP A 1 96 ? -1.060 -1.848 -9.070 1.00 89.31 96 ASP A O 1
ATOM 724 N N . ASP A 1 97 ? -1.901 0.093 -8.325 1.00 91.00 97 ASP A N 1
ATOM 725 C CA . ASP A 1 97 ? -0.893 0.988 -8.932 1.00 91.00 97 ASP A CA 1
ATOM 726 C C . ASP A 1 97 ? 0.553 0.621 -8.548 1.00 91.00 97 ASP A C 1
ATOM 728 O O . ASP A 1 97 ? 1.492 0.853 -9.317 1.00 91.00 97 ASP A O 1
ATOM 732 N N . LEU A 1 98 ? 0.770 0.121 -7.326 1.00 91.25 98 LEU A N 1
ATOM 733 C CA . LEU A 1 98 ? 2.087 -0.300 -6.855 1.00 91.25 98 LEU A CA 1
ATOM 734 C C . LEU A 1 98 ? 2.467 -1.654 -7.465 1.00 91.25 98 LEU A C 1
ATOM 736 O O . LEU A 1 98 ? 3.576 -1.796 -7.982 1.00 91.25 98 LEU A O 1
ATOM 740 N N . LEU A 1 99 ? 1.551 -2.625 -7.442 1.00 90.56 99 LEU A N 1
ATOM 741 C CA . LEU A 1 99 ? 1.749 -3.951 -8.031 1.00 90.56 99 LEU A CA 1
ATOM 742 C C . LEU A 1 99 ? 2.004 -3.863 -9.542 1.00 90.56 99 LEU A C 1
ATOM 744 O O . LEU A 1 99 ? 2.905 -4.536 -10.043 1.00 90.56 99 LEU A O 1
ATOM 748 N N . ASP A 1 100 ? 1.313 -2.973 -10.254 1.00 91.56 100 ASP A N 1
ATOM 749 C CA . ASP A 1 100 ? 1.551 -2.722 -11.679 1.00 91.56 100 ASP A CA 1
ATOM 750 C C . ASP A 1 100 ? 2.950 -2.150 -11.960 1.00 91.56 100 ASP A C 1
ATOM 752 O O . ASP A 1 100 ? 3.553 -2.479 -12.985 1.00 91.56 100 ASP A O 1
ATOM 756 N N . ARG A 1 101 ? 3.526 -1.357 -11.043 1.00 91.44 101 ARG A N 1
ATOM 757 C CA . ARG A 1 101 ? 4.925 -0.893 -11.154 1.00 91.44 101 ARG A CA 1
ATOM 758 C C . ARG A 1 101 ? 5.922 -2.023 -10.924 1.00 91.44 101 ARG A C 1
ATOM 760 O O . ARG A 1 101 ? 6.873 -2.126 -11.693 1.00 91.44 101 ARG A O 1
ATOM 767 N N . PHE A 1 102 ? 5.703 -2.883 -9.926 1.00 91.31 102 PHE A N 1
ATOM 768 C CA . PHE A 1 102 ? 6.520 -4.092 -9.732 1.00 91.31 102 PHE A CA 1
ATOM 769 C C . PHE A 1 102 ? 6.457 -5.001 -10.960 1.00 91.31 102 PHE A C 1
ATOM 771 O O . PHE A 1 102 ? 7.490 -5.425 -11.478 1.00 91.31 102 PHE A O 1
ATOM 778 N N . ARG A 1 103 ? 5.255 -5.230 -11.492 1.00 91.44 103 ARG A N 1
ATOM 779 C CA . ARG A 1 103 ? 5.042 -6.007 -12.712 1.00 91.44 103 ARG A CA 1
ATOM 780 C C . ARG A 1 103 ? 5.769 -5.394 -13.908 1.00 91.44 103 ARG A C 1
ATOM 782 O O . ARG A 1 103 ? 6.509 -6.094 -14.592 1.00 91.44 103 ARG A O 1
ATOM 789 N N . ALA A 1 104 ? 5.623 -4.089 -14.133 1.00 91.31 104 ALA A N 1
ATOM 790 C CA . ALA A 1 104 ? 6.324 -3.383 -15.202 1.00 91.31 104 ALA A CA 1
ATOM 791 C C . ALA A 1 104 ? 7.855 -3.417 -15.034 1.00 91.31 104 ALA A C 1
ATOM 793 O O . ALA A 1 104 ? 8.567 -3.479 -16.034 1.00 91.31 104 ALA A O 1
ATOM 794 N N . PHE A 1 105 ? 8.370 -3.407 -13.801 1.00 92.50 105 PHE A N 1
ATOM 795 C CA . PHE A 1 105 ? 9.797 -3.562 -13.506 1.00 92.50 105 PHE A CA 1
ATOM 796 C C . PHE A 1 105 ? 10.296 -4.977 -13.844 1.00 92.50 105 PHE A C 1
ATOM 798 O O . PHE A 1 105 ? 11.253 -5.116 -14.604 1.00 92.50 105 PHE A O 1
ATOM 805 N N . TYR A 1 106 ? 9.616 -6.032 -13.382 1.00 91.31 106 TYR A N 1
ATOM 806 C CA . TYR A 1 106 ? 10.000 -7.423 -13.677 1.00 91.31 106 TYR A CA 1
ATOM 807 C C . TYR A 1 106 ? 9.824 -7.823 -15.150 1.00 91.31 106 TYR A C 1
ATOM 809 O O . TYR A 1 106 ? 10.553 -8.686 -15.644 1.00 91.31 106 TYR A O 1
ATOM 817 N N . GLU A 1 107 ? 8.892 -7.189 -15.860 1.00 91.12 107 GLU A N 1
ATOM 818 C CA . GLU A 1 107 ? 8.709 -7.320 -17.311 1.00 91.12 107 GLU A CA 1
ATOM 819 C C . GLU A 1 107 ? 9.679 -6.430 -18.122 1.00 91.12 107 GLU A C 1
ATOM 821 O O . GLU A 1 107 ? 9.664 -6.478 -19.350 1.00 91.12 107 GLU A O 1
ATOM 826 N N . GLY A 1 108 ? 10.518 -5.611 -17.472 1.00 89.25 108 GLY A N 1
ATOM 827 C CA . GLY A 1 108 ? 11.473 -4.713 -18.137 1.00 89.25 108 GLY A CA 1
ATOM 828 C C . GLY A 1 108 ? 10.833 -3.533 -18.883 1.00 89.25 108 GLY A C 1
ATOM 829 O O . GLY A 1 108 ? 11.501 -2.875 -19.679 1.00 89.25 108 GLY A O 1
ATOM 830 N N . ARG A 1 109 ? 9.547 -3.248 -18.638 1.00 90.69 109 ARG A N 1
ATOM 831 C CA . ARG A 1 109 ? 8.796 -2.128 -19.235 1.00 90.69 109 ARG A CA 1
ATOM 832 C C . ARG A 1 109 ? 9.170 -0.764 -18.649 1.00 90.69 109 ARG A C 1
ATOM 834 O O . ARG A 1 109 ? 8.911 0.248 -19.294 1.00 90.69 109 ARG A O 1
ATOM 841 N N . ILE A 1 110 ? 9.760 -0.723 -17.452 1.00 89.62 110 ILE A N 1
ATOM 842 C CA . ILE A 1 110 ? 10.297 0.502 -16.841 1.00 89.62 110 ILE A CA 1
ATOM 843 C C . ILE A 1 110 ? 11.764 0.330 -16.449 1.00 89.62 110 ILE A C 1
ATOM 845 O O . ILE A 1 110 ? 12.160 -0.696 -15.900 1.00 89.62 110 ILE A O 1
ATOM 849 N N . VAL A 1 111 ? 12.564 1.371 -16.693 1.00 81.38 111 VAL A N 1
ATOM 850 C CA . VAL A 1 111 ? 13.949 1.463 -16.215 1.00 81.38 111 VAL A CA 1
ATOM 851 C C . VAL A 1 111 ? 13.931 2.104 -14.829 1.00 81.38 111 VAL A C 1
ATOM 853 O O . VAL A 1 111 ? 14.089 3.313 -14.684 1.00 81.38 111 VAL A O 1
ATOM 856 N N . ALA A 1 112 ? 13.677 1.278 -13.820 1.00 84.00 112 ALA A N 1
ATOM 857 C CA . ALA A 1 112 ? 13.775 1.621 -12.405 1.00 84.00 112 ALA A CA 1
ATOM 858 C C . ALA A 1 112 ? 14.759 0.662 -11.725 1.00 84.00 112 ALA A C 1
ATOM 860 O O . ALA A 1 112 ? 15.006 -0.434 -12.229 1.00 84.00 112 ALA A O 1
ATOM 861 N N . GLN A 1 113 ? 15.304 1.040 -10.575 1.00 87.56 113 GLN A N 1
ATOM 862 C CA . GLN A 1 113 ? 15.922 0.093 -9.653 1.00 87.56 113 GLN A CA 1
ATOM 863 C C . GLN A 1 113 ? 14.870 -0.411 -8.666 1.00 87.56 113 GLN A C 1
ATOM 865 O O . GLN A 1 113 ? 13.920 0.292 -8.329 1.00 87.56 113 GLN A O 1
ATOM 870 N N . LEU A 1 114 ? 15.075 -1.611 -8.123 1.00 85.19 114 LEU A N 1
ATOM 871 C CA . LEU A 1 114 ? 14.201 -2.160 -7.083 1.00 85.19 114 LEU A CA 1
ATOM 872 C C . LEU A 1 114 ? 14.097 -1.222 -5.861 1.00 85.19 114 LEU A C 1
ATOM 874 O O . LEU A 1 114 ? 13.029 -1.086 -5.275 1.00 85.19 114 LEU A O 1
ATOM 878 N N . ALA A 1 115 ? 15.171 -0.499 -5.529 1.00 88.50 115 ALA A N 1
ATOM 879 C CA . ALA A 1 115 ? 15.163 0.526 -4.483 1.00 88.50 115 ALA A CA 1
ATOM 880 C C . ALA A 1 115 ? 14.170 1.680 -4.753 1.00 88.50 115 ALA A C 1
ATOM 882 O O . ALA A 1 115 ? 13.591 2.213 -3.808 1.00 88.50 115 ALA A O 1
ATOM 883 N N . ASP A 1 116 ? 13.899 2.024 -6.016 1.00 89.81 116 ASP A N 1
ATOM 884 C CA . ASP A 1 116 ? 12.956 3.092 -6.379 1.00 89.81 116 ASP A CA 1
ATOM 885 C C . ASP A 1 116 ? 11.493 2.674 -6.129 1.00 89.81 116 ASP A C 1
ATOM 887 O O . ASP A 1 116 ? 10.622 3.519 -5.924 1.00 89.81 116 ASP A O 1
ATOM 891 N N . LEU A 1 117 ? 11.216 1.363 -6.084 1.00 92.56 117 LEU A N 1
ATOM 892 C CA . LEU A 1 117 ? 9.914 0.802 -5.700 1.00 92.56 117 LEU A CA 1
ATOM 893 C C . LEU A 1 117 ? 9.714 0.761 -4.175 1.00 92.56 117 LEU A C 1
ATOM 895 O O . LEU A 1 117 ? 8.577 0.650 -3.710 1.00 92.56 117 LEU A O 1
ATOM 899 N N . ARG A 1 118 ? 10.785 0.916 -3.383 1.00 93.31 118 ARG A N 1
ATOM 900 C CA . ARG A 1 118 ? 10.715 0.909 -1.913 1.00 93.31 118 ARG A CA 1
ATOM 901 C C . ARG A 1 118 ? 10.021 2.148 -1.359 1.00 93.31 118 ARG A C 1
ATOM 903 O O . ARG A 1 118 ? 9.148 2.030 -0.504 1.00 93.31 118 ARG A O 1
ATOM 910 N N . GLN A 1 119 ? 10.337 3.327 -1.894 1.00 93.19 119 GLN A N 1
ATOM 911 C CA . GLN A 1 119 ? 9.715 4.585 -1.473 1.00 93.19 119 GLN A CA 1
ATOM 912 C C . GLN A 1 119 ? 8.173 4.596 -1.624 1.00 93.19 119 GLN A C 1
ATOM 914 O O . GLN A 1 119 ? 7.500 4.911 -0.639 1.00 93.19 119 GLN A O 1
ATOM 919 N N . PRO A 1 120 ? 7.565 4.290 -2.794 1.00 91.50 120 PRO A N 1
ATOM 920 C CA . PRO A 1 120 ? 6.107 4.294 -2.924 1.00 91.50 120 PRO A CA 1
ATOM 921 C C . PRO A 1 120 ? 5.444 3.209 -2.065 1.00 91.50 120 PRO A C 1
ATOM 923 O O . PRO A 1 120 ? 4.352 3.446 -1.549 1.00 91.50 120 PRO A O 1
ATOM 926 N N . TYR A 1 121 ? 6.114 2.072 -1.851 1.00 93.81 121 TYR A N 1
ATOM 927 C CA . TYR A 1 121 ? 5.675 1.036 -0.917 1.00 93.81 121 TYR A CA 1
ATOM 928 C C . TYR A 1 121 ? 5.619 1.545 0.537 1.00 93.81 121 TYR A C 1
ATOM 930 O O . TYR A 1 121 ? 4.562 1.486 1.169 1.00 93.81 121 TYR A O 1
ATOM 938 N N . ASP A 1 122 ? 6.711 2.113 1.059 1.00 93.62 122 ASP A N 1
ATOM 939 C CA . ASP A 1 122 ? 6.763 2.616 2.440 1.00 93.62 122 ASP A CA 1
ATOM 940 C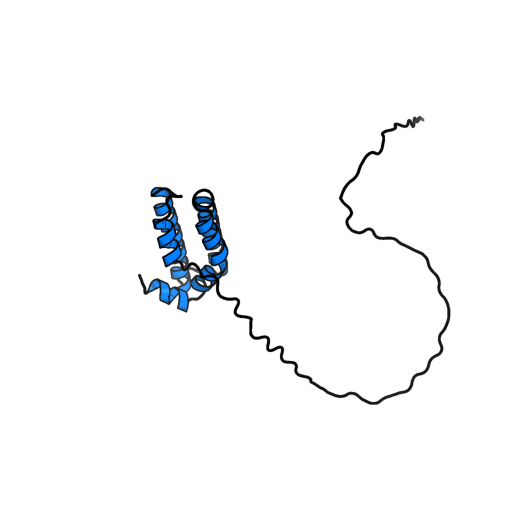 C . ASP A 1 122 ? 5.770 3.770 2.671 1.00 93.62 122 ASP A C 1
ATOM 942 O O . ASP A 1 122 ? 5.134 3.838 3.724 1.00 93.62 122 ASP A O 1
ATOM 946 N N . LEU A 1 123 ? 5.576 4.649 1.679 1.00 93.88 123 LEU A N 1
ATOM 947 C CA . LEU A 1 123 ? 4.576 5.724 1.735 1.00 93.88 123 LEU A CA 1
ATOM 948 C C . LEU A 1 123 ? 3.137 5.187 1.779 1.00 93.88 123 LEU A C 1
ATOM 950 O O . LEU A 1 123 ? 2.302 5.728 2.510 1.00 93.88 123 LEU A O 1
ATOM 954 N N . LEU A 1 124 ? 2.839 4.128 1.023 1.00 92.25 124 LEU A N 1
ATOM 955 C CA . LEU A 1 124 ? 1.529 3.475 1.029 1.00 92.25 124 LEU A CA 1
ATOM 956 C C . LEU A 1 124 ? 1.243 2.807 2.380 1.00 92.25 124 LEU A C 1
ATOM 958 O O . LEU A 1 124 ? 0.158 2.978 2.940 1.00 92.25 124 LEU A O 1
ATOM 962 N N . LEU A 1 125 ? 2.232 2.108 2.936 1.00 91.56 125 LEU A N 1
ATOM 963 C CA . LEU A 1 125 ? 2.161 1.479 4.257 1.00 91.56 125 LEU A CA 1
ATOM 964 C C . LEU A 1 125 ? 1.979 2.523 5.365 1.00 91.56 125 LEU A C 1
ATOM 966 O O . LEU A 1 125 ? 1.073 2.379 6.184 1.00 91.56 125 LEU A O 1
ATOM 970 N N . LEU A 1 126 ? 2.754 3.612 5.349 1.00 92.94 126 LEU A N 1
ATOM 971 C CA . LEU A 1 126 ? 2.616 4.718 6.302 1.00 92.94 126 LEU A CA 1
ATOM 972 C C . LEU A 1 126 ? 1.217 5.348 6.245 1.00 92.94 126 LEU A C 1
ATOM 974 O O . LEU A 1 126 ? 0.590 5.541 7.286 1.00 92.94 126 LEU A O 1
ATOM 978 N N . LYS A 1 127 ? 0.697 5.617 5.040 1.00 91.69 127 LYS A N 1
ATOM 979 C CA . LYS A 1 127 ? -0.673 6.121 4.851 1.00 91.69 127 LYS A CA 1
ATOM 980 C C . LYS A 1 127 ? -1.713 5.135 5.390 1.00 91.69 127 LYS A C 1
ATOM 982 O O . LYS A 1 127 ? -2.680 5.557 6.016 1.00 91.69 127 LYS A O 1
ATOM 987 N N . THR A 1 128 ? -1.525 3.838 5.156 1.00 89.50 128 THR A N 1
ATOM 988 C CA . THR A 1 128 ? -2.457 2.794 5.608 1.00 89.50 128 THR A CA 1
ATOM 989 C C . THR A 1 128 ? -2.501 2.705 7.130 1.00 89.50 128 THR A C 1
ATOM 991 O O . THR A 1 128 ? -3.586 2.712 7.705 1.00 89.50 128 THR A O 1
ATOM 994 N N . VAL A 1 129 ? -1.338 2.700 7.789 1.00 91.25 129 VAL A N 1
ATOM 995 C CA . VAL A 1 129 ? -1.230 2.750 9.256 1.00 91.25 129 VAL A CA 1
ATOM 996 C C . VAL A 1 129 ? -1.928 4.001 9.794 1.00 91.25 129 VAL A C 1
ATOM 998 O O . VAL A 1 129 ? -2.813 3.876 10.634 1.00 91.25 129 VAL A O 1
ATOM 1001 N N . ALA A 1 130 ? -1.625 5.182 9.244 1.00 90.94 130 ALA A N 1
ATOM 1002 C CA . ALA A 1 130 ? -2.211 6.452 9.680 1.00 90.94 130 ALA A CA 1
ATOM 1003 C C . ALA A 1 130 ? -3.741 6.540 9.502 1.00 90.94 130 ALA A C 1
ATOM 1005 O O . ALA A 1 130 ? -4.402 7.247 10.253 1.00 90.94 130 ALA A O 1
ATOM 1006 N N . LEU A 1 131 ? -4.316 5.829 8.526 1.00 90.06 131 LEU A N 1
ATOM 1007 C CA . LEU A 1 131 ? -5.767 5.774 8.309 1.00 90.06 131 LEU A CA 1
ATOM 1008 C C . LEU A 1 131 ? -6.498 4.816 9.259 1.00 90.06 131 LEU A C 1
ATOM 1010 O O . LEU A 1 131 ? -7.700 4.964 9.459 1.00 90.06 131 LEU A O 1
ATOM 1014 N N . VAL A 1 132 ? -5.802 3.804 9.778 1.00 89.94 132 VAL A N 1
ATOM 1015 C CA . VAL A 1 132 ? -6.407 2.683 10.512 1.00 89.94 132 VAL A CA 1
ATOM 1016 C C . VAL A 1 132 ? -6.118 2.760 12.015 1.00 89.94 132 VAL A C 1
ATOM 1018 O O . VAL A 1 132 ? -6.954 2.337 12.807 1.00 89.94 132 VAL A O 1
ATOM 1021 N N . GLN A 1 133 ? -4.994 3.357 12.425 1.00 91.06 133 GLN A N 1
ATOM 1022 C CA . GLN A 1 133 ? -4.519 3.428 13.817 1.00 91.06 133 GLN A CA 1
ATOM 1023 C C . GLN A 1 133 ? -5.555 3.928 14.840 1.00 91.06 133 GLN A C 1
ATOM 1025 O O . GLN A 1 133 ? -5.587 3.413 15.955 1.00 91.06 133 GLN A O 1
ATOM 1030 N N . ASP A 1 134 ? -6.414 4.882 14.468 1.00 87.69 134 ASP A N 1
ATOM 1031 C CA . ASP A 1 134 ? -7.367 5.508 15.394 1.00 87.69 134 ASP A CA 1
ATOM 1032 C C . ASP A 1 134 ? -8.636 4.656 15.604 1.00 87.69 134 ASP A C 1
ATOM 1034 O O . ASP A 1 134 ? -9.334 4.823 16.603 1.00 87.69 134 ASP A O 1
ATOM 1038 N N . GLY A 1 135 ? -8.946 3.742 14.673 1.00 85.94 135 GLY A N 1
ATOM 1039 C CA . GLY A 1 135 ? -10.141 2.886 14.717 1.00 85.94 135 GLY A CA 1
ATOM 1040 C C . GLY A 1 135 ? -9.862 1.387 14.881 1.00 85.94 135 GLY A C 1
ATOM 1041 O O . GLY A 1 135 ? -10.739 0.653 15.330 1.00 85.94 135 GLY A O 1
ATOM 1042 N N . ASP A 1 136 ? -8.662 0.924 14.530 1.00 89.56 136 ASP A N 1
ATOM 1043 C CA . ASP A 1 136 ? -8.211 -0.469 14.635 1.00 89.56 136 ASP A CA 1
ATOM 1044 C C . ASP A 1 136 ? -6.678 -0.510 14.855 1.00 89.56 136 ASP A C 1
ATOM 1046 O O . ASP A 1 136 ? -5.900 -0.847 13.953 1.00 89.56 136 ASP A O 1
ATOM 1050 N N . PRO A 1 137 ? -6.198 -0.137 16.060 1.00 89.06 137 PRO A N 1
ATOM 1051 C CA . PRO A 1 137 ? -4.767 -0.086 16.364 1.00 89.06 137 PRO A CA 1
ATOM 1052 C C . PRO A 1 137 ? -4.087 -1.462 16.269 1.00 89.06 137 PRO A C 1
ATOM 1054 O O . PRO A 1 137 ? -2.905 -1.540 15.941 1.00 89.06 137 PRO A O 1
ATOM 1057 N N . ALA A 1 138 ? -4.830 -2.553 16.487 1.00 88.31 138 ALA A N 1
ATOM 1058 C CA . ALA A 1 138 ? -4.318 -3.916 16.355 1.00 88.31 138 ALA A CA 1
ATOM 1059 C C . ALA A 1 138 ? -4.042 -4.296 14.889 1.00 88.31 138 ALA A C 1
ATOM 1061 O O . ALA A 1 138 ? -3.063 -4.987 14.595 1.00 88.31 138 ALA A O 1
ATOM 1062 N N . LEU A 1 139 ? -4.872 -3.842 13.942 1.00 86.44 139 LEU A N 1
ATOM 1063 C CA . LEU A 1 139 ? -4.552 -3.936 12.518 1.00 86.44 139 LEU A CA 1
ATOM 1064 C C . LEU A 1 139 ? -3.364 -3.031 12.166 1.00 86.44 139 LEU A C 1
ATOM 1066 O O . LEU A 1 139 ? -2.445 -3.495 11.499 1.00 86.44 139 LEU A O 1
ATOM 1070 N N . ALA A 1 140 ? -3.318 -1.792 12.660 1.00 89.81 140 ALA A N 1
ATOM 1071 C CA . ALA A 1 140 ? -2.200 -0.880 12.398 1.00 89.81 140 ALA A CA 1
ATOM 1072 C C . ALA A 1 140 ? -0.834 -1.441 12.861 1.00 89.81 140 ALA A C 1
ATOM 1074 O O . ALA A 1 140 ? 0.142 -1.369 12.110 1.00 89.81 140 ALA A O 1
ATOM 1075 N N . GLU A 1 141 ? -0.762 -2.075 14.038 1.00 91.12 141 GLU A N 1
ATOM 1076 C CA . GLU A 1 141 ? 0.448 -2.760 14.522 1.00 91.12 141 GLU A CA 1
ATOM 1077 C C . GLU A 1 141 ? 0.821 -3.973 13.650 1.00 91.12 141 GLU A C 1
ATOM 1079 O O . GLU A 1 141 ? 1.989 -4.147 13.288 1.00 91.12 141 GLU A O 1
ATOM 1084 N N . ALA A 1 142 ? -0.159 -4.795 13.257 1.00 87.00 142 ALA A N 1
ATOM 1085 C CA . ALA A 1 142 ? 0.068 -5.942 12.372 1.00 87.00 142 ALA A CA 1
ATOM 1086 C C . ALA A 1 142 ? 0.618 -5.515 10.996 1.00 87.00 142 ALA A C 1
ATOM 1088 O O . ALA A 1 142 ? 1.508 -6.169 10.450 1.00 87.00 142 ALA A O 1
ATOM 1089 N N . ILE A 1 143 ? 0.139 -4.387 10.463 1.00 87.00 143 ILE A N 1
ATOM 1090 C CA . ILE A 1 143 ? 0.627 -3.786 9.214 1.00 87.00 143 ILE A CA 1
ATOM 1091 C C . ILE A 1 143 ? 2.064 -3.284 9.385 1.00 87.00 143 ILE A C 1
ATOM 1093 O O . ILE A 1 143 ? 2.943 -3.642 8.601 1.00 87.00 143 ILE A O 1
ATOM 1097 N N . ALA A 1 144 ? 2.326 -2.492 10.429 1.00 88.81 144 ALA A N 1
ATOM 1098 C CA . ALA A 1 144 ? 3.649 -1.924 10.686 1.00 88.81 144 ALA A CA 1
ATOM 1099 C C . ALA A 1 144 ? 4.722 -3.004 10.922 1.00 88.81 144 ALA A C 1
ATOM 1101 O O . ALA A 1 144 ? 5.844 -2.873 10.433 1.00 88.81 144 ALA A O 1
ATOM 1102 N N . SER A 1 145 ? 4.374 -4.082 11.630 1.00 89.69 145 SER A N 1
ATOM 1103 C CA . SER A 1 145 ? 5.276 -5.210 11.904 1.00 89.69 145 SER A CA 1
ATOM 1104 C C . SER A 1 145 ? 5.493 -6.140 10.706 1.00 89.69 145 SER A C 1
ATOM 1106 O O . SER A 1 145 ? 6.568 -6.727 10.594 1.00 89.69 145 SER A O 1
ATOM 1108 N N . SER A 1 146 ? 4.533 -6.233 9.780 1.00 88.69 146 SER A N 1
ATOM 1109 C CA . SER A 1 146 ? 4.654 -7.060 8.566 1.00 88.69 146 SER A CA 1
ATOM 1110 C C . SER A 1 146 ? 5.350 -6.352 7.398 1.00 88.69 146 SER A C 1
ATOM 1112 O O . SER A 1 146 ? 5.650 -6.998 6.397 1.00 88.69 146 SER A O 1
ATOM 1114 N N . ARG A 1 147 ? 5.646 -5.047 7.513 1.00 91.00 147 ARG A N 1
ATOM 1115 C CA . ARG A 1 147 ? 6.196 -4.212 6.428 1.00 91.00 147 ARG A CA 1
ATOM 1116 C C . ARG A 1 147 ? 7.430 -4.816 5.745 1.00 91.00 147 ARG A C 1
ATOM 1118 O O . ARG A 1 147 ? 7.466 -4.950 4.529 1.00 91.00 147 ARG A O 1
ATOM 1125 N N . GLU A 1 148 ? 8.443 -5.220 6.508 1.00 91.12 148 GLU A N 1
ATOM 1126 C CA . GLU A 1 148 ? 9.656 -5.779 5.889 1.00 91.12 148 GLU A CA 1
ATOM 1127 C C . GLU A 1 148 ? 9.392 -7.136 5.228 1.00 91.12 148 GLU A C 1
ATOM 1129 O O . GLU A 1 148 ? 9.911 -7.413 4.156 1.00 91.12 148 GLU A O 1
ATOM 1134 N N . ALA A 1 149 ? 8.528 -7.966 5.811 1.00 89.81 149 ALA A N 1
ATOM 1135 C CA . ALA A 1 149 ? 8.237 -9.286 5.266 1.00 89.81 149 ALA A CA 1
ATOM 1136 C C . ALA A 1 149 ? 7.358 -9.227 3.998 1.00 89.81 149 ALA A C 1
ATOM 1138 O O . ALA A 1 149 ? 7.581 -10.004 3.075 1.00 89.81 149 ALA A O 1
ATOM 1139 N N . ILE A 1 150 ? 6.423 -8.273 3.907 1.00 87.62 150 ILE A N 1
ATOM 1140 C CA . ILE A 1 150 ? 5.694 -7.972 2.662 1.00 87.62 150 ILE A CA 1
ATOM 1141 C C . ILE A 1 150 ? 6.671 -7.457 1.594 1.00 87.62 150 ILE A C 1
ATOM 1143 O O . ILE A 1 150 ? 6.595 -7.878 0.441 1.00 87.62 150 ILE A O 1
ATOM 1147 N N . TRP A 1 151 ? 7.617 -6.584 1.963 1.00 92.56 151 TRP A N 1
ATOM 1148 C CA . TRP A 1 151 ? 8.651 -6.121 1.035 1.00 92.56 151 TRP A CA 1
ATOM 1149 C C . TRP A 1 151 ? 9.493 -7.276 0.476 1.00 92.56 151 TRP A C 1
ATOM 1151 O O . TRP A 1 151 ? 9.627 -7.374 -0.736 1.00 92.56 151 TRP A O 1
ATOM 1161 N N . GLU A 1 152 ? 9.988 -8.190 1.315 1.00 91.38 152 GLU A N 1
ATOM 1162 C CA . GLU A 1 152 ? 10.779 -9.369 0.900 1.00 91.38 152 GLU A CA 1
ATOM 1163 C C . GLU A 1 152 ? 10.017 -10.359 -0.012 1.00 91.38 152 GLU A C 1
ATOM 1165 O O . GLU A 1 152 ? 10.624 -11.248 -0.622 1.00 91.38 152 GLU A O 1
ATOM 1170 N N . ILE A 1 153 ? 8.688 -10.232 -0.093 1.00 89.31 153 ILE A N 1
ATOM 1171 C CA . ILE A 1 153 ? 7.827 -10.965 -1.031 1.00 89.31 153 ILE A CA 1
ATOM 1172 C C . ILE A 1 153 ? 7.678 -10.187 -2.343 1.00 89.31 153 ILE A C 1
ATOM 1174 O O . ILE A 1 153 ? 7.837 -10.770 -3.411 1.00 89.31 153 ILE A O 1
ATOM 1178 N N . LEU A 1 154 ? 7.416 -8.877 -2.279 1.00 89.00 154 LEU A N 1
ATOM 1179 C CA . LEU A 1 154 ? 7.269 -8.022 -3.465 1.00 89.00 154 LEU A CA 1
ATOM 1180 C C . LEU A 1 154 ? 8.588 -7.797 -4.217 1.00 89.00 154 LEU A C 1
ATOM 1182 O O . LEU A 1 154 ? 8.567 -7.621 -5.428 1.00 89.00 154 LEU A O 1
ATOM 1186 N N . ALA A 1 155 ? 9.711 -7.788 -3.496 1.00 90.50 155 ALA A N 1
ATOM 1187 C CA . ALA A 1 155 ? 11.066 -7.572 -3.999 1.00 90.50 155 ALA A CA 1
ATOM 1188 C C . ALA A 1 155 ? 11.692 -8.814 -4.657 1.00 90.50 155 ALA A C 1
ATOM 1190 O O . ALA A 1 155 ? 12.683 -8.705 -5.387 1.00 90.50 155 ALA A O 1
ATOM 1191 N N . ASP A 1 156 ? 11.099 -9.983 -4.434 1.00 90.00 156 ASP A N 1
ATOM 1192 C CA . ASP A 1 156 ? 11.511 -11.264 -4.988 1.00 90.00 156 ASP A CA 1
ATOM 1193 C C . ASP A 1 156 ? 10.637 -11.605 -6.203 1.00 90.00 156 ASP A C 1
ATOM 1195 O O . ASP A 1 156 ? 9.415 -11.700 -6.102 1.00 90.00 156 ASP A O 1
ATOM 1199 N N . ARG A 1 157 ? 11.266 -11.793 -7.368 1.00 87.88 157 ARG A N 1
ATOM 1200 C CA . ARG A 1 157 ? 10.558 -12.035 -8.633 1.00 87.88 157 ARG A CA 1
ATOM 1201 C C . ARG A 1 157 ? 9.717 -13.312 -8.603 1.00 87.88 157 ARG A C 1
ATOM 1203 O O . ARG A 1 157 ? 8.620 -13.321 -9.161 1.00 87.88 157 ARG A O 1
ATOM 1210 N N . ASP A 1 158 ? 10.233 -14.381 -8.007 1.00 88.31 158 ASP A N 1
ATOM 1211 C CA . ASP A 1 158 ? 9.588 -15.693 -8.018 1.00 88.31 158 ASP A CA 1
ATOM 1212 C C . ASP A 1 158 ? 8.418 -15.718 -7.026 1.00 88.31 158 ASP A C 1
ATOM 1214 O O . ASP A 1 158 ? 7.325 -16.181 -7.365 1.00 88.31 158 ASP A O 1
ATOM 1218 N N . LYS A 1 159 ? 8.591 -15.113 -5.842 1.00 86.25 159 LYS A N 1
ATOM 1219 C CA . LYS A 1 159 ? 7.492 -14.927 -4.876 1.00 86.25 159 LYS A CA 1
ATOM 1220 C C . LYS A 1 159 ? 6.412 -13.978 -5.408 1.00 86.25 159 LYS A C 1
ATOM 1222 O O . LYS A 1 159 ? 5.227 -14.290 -5.300 1.00 86.25 159 LYS A O 1
ATOM 1227 N N . PHE A 1 160 ? 6.792 -12.861 -6.033 1.00 86.19 160 PHE A N 1
ATOM 1228 C CA . PHE A 1 160 ? 5.852 -11.941 -6.682 1.00 86.19 160 PHE A CA 1
ATOM 1229 C C . PHE A 1 160 ? 5.074 -12.632 -7.814 1.00 86.19 160 PHE A C 1
ATOM 1231 O O . PHE A 1 160 ? 3.857 -12.476 -7.920 1.00 86.19 160 PHE A O 1
ATOM 1238 N N . GLY A 1 161 ? 5.750 -13.451 -8.628 1.00 84.56 161 GLY A N 1
ATOM 1239 C CA . GLY A 1 161 ? 5.117 -14.257 -9.674 1.00 84.56 161 GLY A CA 1
ATOM 1240 C C . GLY A 1 161 ? 4.086 -15.250 -9.128 1.00 84.56 161 GLY A C 1
ATOM 1241 O O . GLY A 1 161 ? 3.016 -15.407 -9.721 1.00 84.56 161 GLY A O 1
ATOM 1242 N N . ALA A 1 162 ? 4.358 -15.866 -7.974 1.00 83.31 162 ALA A N 1
ATOM 1243 C CA . ALA A 1 162 ? 3.409 -16.750 -7.298 1.00 83.31 162 ALA A CA 1
ATOM 1244 C C . ALA A 1 162 ? 2.139 -16.008 -6.836 1.00 83.31 162 ALA A C 1
ATOM 1246 O O . ALA A 1 162 ? 1.040 -16.523 -7.038 1.00 83.31 162 ALA A O 1
ATOM 1247 N N . LEU A 1 163 ? 2.265 -14.784 -6.303 1.00 75.81 163 LEU A N 1
ATOM 1248 C CA . LEU A 1 163 ? 1.108 -13.940 -5.959 1.00 75.81 163 LEU A CA 1
ATOM 1249 C C . LEU A 1 163 ? 0.291 -13.551 -7.201 1.00 75.81 163 LEU A C 1
ATOM 1251 O O . LEU A 1 163 ? -0.930 -13.687 -7.213 1.00 75.81 163 LEU A O 1
ATOM 1255 N N . ALA A 1 164 ? 0.961 -13.103 -8.267 1.00 66.94 164 ALA A N 1
ATOM 1256 C CA . ALA A 1 164 ? 0.316 -12.604 -9.484 1.00 66.94 164 ALA A CA 1
ATOM 1257 C C . ALA A 1 164 ? -0.381 -13.687 -10.335 1.00 66.94 164 ALA A C 1
ATOM 1259 O O . ALA A 1 164 ? -1.088 -13.349 -11.283 1.00 66.94 164 ALA A O 1
ATOM 1260 N N . THR A 1 165 ? -0.169 -14.970 -10.019 1.00 61.69 165 THR A N 1
ATOM 1261 C CA . THR A 1 165 ? -0.785 -16.121 -10.710 1.00 61.69 165 THR A CA 1
ATOM 1262 C C . THR A 1 165 ? -1.948 -16.732 -9.905 1.00 61.69 165 THR A C 1
ATOM 1264 O O . THR A 1 165 ? -2.629 -17.629 -10.396 1.00 61.69 165 THR A O 1
ATOM 1267 N N . GLY A 1 166 ? -2.178 -16.272 -8.668 1.00 51.97 166 GLY A N 1
ATOM 1268 C CA . GLY A 1 166 ? -3.177 -16.814 -7.735 1.00 51.97 166 GLY A CA 1
ATOM 1269 C C . GLY A 1 166 ? -4.471 -16.001 -7.590 1.00 51.97 166 GLY A C 1
ATOM 1270 O O . GLY A 1 166 ? -5.229 -16.271 -6.658 1.00 51.97 166 GLY A O 1
ATOM 1271 N N . VAL A 1 167 ? -4.703 -15.013 -8.465 1.00 42.09 167 VAL A N 1
ATOM 1272 C CA . VAL A 1 167 ? -5.877 -14.113 -8.492 1.00 42.09 167 VAL A CA 1
ATOM 1273 C C . VAL A 1 167 ? -6.604 -14.242 -9.827 1.00 42.09 167 VAL A C 1
ATOM 1275 O O . VAL A 1 167 ? -7.850 -14.340 -9.790 1.00 42.09 167 VAL A O 1
#

Sequence (167 aa):
MARRATNEKRGGARLGVLLFAWLLATPAAAAEPTAMPATKPDVLVVPDERSSIESNLPKESTPARPTLDLATLEQRLKETAAIGVFTKLTLKNQVDDLLDRFRAFYEGRIVAQLADLRQPYDLLLLKTVALVQDGDPALAEAIASSREAIWEILADRDKFGALATGV

Foldseek 3Di:
DDDDDDDDDDDDDDDDDDDDDDDDDDDDDDDDDDDDDDDDDDDDDDDPDPPPPVVPDPPPPPPPPPQCAPVNLLVCLVVFPLDDPVVNVVLVVLVVVLLVVLVCVLVVVDPDDLVVSLVSLVVSLVVVLVSRCVRPVVSSVSSVVNSVVNSVQSSDPVSSVVVVVPD

Radius of gyration: 32.51 Å; chains: 1; bounding box: 82×84×63 Å